Protein AF-A0A2D4L6N4-F1 (afdb_monomer)

Mean predicted aligned error: 7.03 Å

pLDDT: mean 94.02, std 7.93, range [51.16, 98.56]

Foldseek 3Di:
DVVQLVVLVVVLVVQLVVLVVQLVCVVVVVDPDDDDPVVVVCSPDSVSVNVVSVVVSVVSVVVVVVVVCVVVVVVVVVVVVVVVVVVVVVVVVVVVVVVVVVVVVVVVVVVVVVVVVVVD

Organism: NCBI:txid1970185

Nearest PDB structur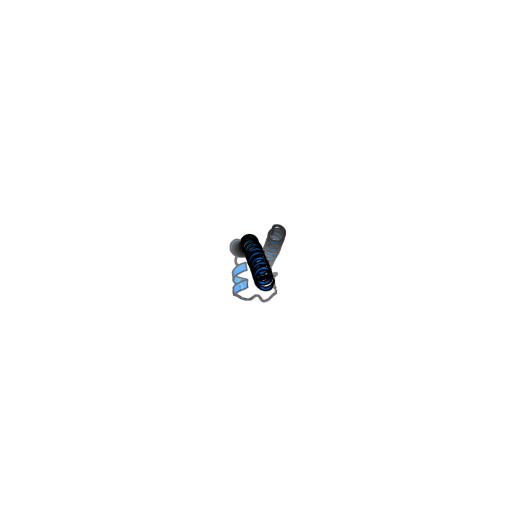es (foldseek):
  8j07-assembly1_3  TM=6.652E-01  e=1.133E-08  Homo sapiens
  5nen-assembly1_B  TM=4.978E-01  e=8.873E+00  Serratia marcescens

Structure (mmCIF, N/CA/C/O backbone):
data_AF-A0A2D4L6N4-F1
#
_entry.id   AF-A0A2D4L6N4-F1
#
loop_
_atom_site.group_PDB
_atom_site.id
_atom_site.type_symbol
_atom_site.label_atom_id
_atom_site.label_alt_id
_atom_site.label_comp_id
_atom_site.label_asym_id
_atom_site.label_entity_id
_atom_site.label_seq_id
_atom_site.pdbx_PDB_ins_code
_atom_site.Cartn_x
_atom_site.Cartn_y
_atom_site.Cartn_z
_atom_site.occupancy
_atom_site.B_iso_or_equiv
_atom_site.auth_seq_id
_atom_site.auth_comp_id
_atom_site.auth_asym_id
_atom_site.auth_atom_id
_atom_site.pdbx_PDB_model_num
ATOM 1 N N . MET A 1 1 ? 3.606 6.777 5.378 1.00 66.00 1 MET A N 1
ATOM 2 C CA . MET A 1 1 ? 3.293 5.553 6.139 1.00 66.00 1 MET A CA 1
ATOM 3 C C . MET A 1 1 ? 3.388 5.774 7.636 1.00 66.00 1 MET A C 1
ATOM 5 O O . M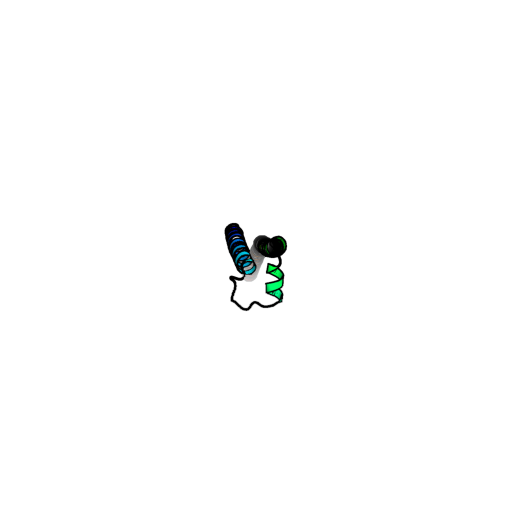ET A 1 1 ? 2.398 5.499 8.293 1.00 66.00 1 MET A O 1
ATOM 9 N N . ALA A 1 2 ? 4.463 6.388 8.154 1.00 80.38 2 ALA A N 1
ATOM 10 C CA . ALA A 1 2 ? 4.527 6.836 9.558 1.00 80.38 2 ALA A CA 1
ATOM 11 C C . ALA A 1 2 ? 3.270 7.622 9.988 1.00 80.38 2 ALA A C 1
ATOM 13 O O . ALA A 1 2 ? 2.570 7.189 10.887 1.00 80.38 2 ALA A O 1
ATOM 14 N N . GLN A 1 3 ? 2.869 8.639 9.214 1.00 92.25 3 GLN A N 1
ATOM 15 C CA . GLN A 1 3 ? 1.639 9.404 9.476 1.00 92.25 3 GLN A CA 1
ATOM 16 C C . GLN A 1 3 ? 0.352 8.557 9.511 1.00 92.25 3 GLN A C 1
ATOM 18 O O . GLN A 1 3 ? -0.569 8.890 10.244 1.00 92.25 3 GLN A O 1
ATOM 23 N N . CYS A 1 4 ? 0.254 7.481 8.721 1.00 93.19 4 CYS A N 1
ATOM 24 C CA . CYS A 1 4 ? -0.924 6.606 8.739 1.00 93.19 4 CYS A CA 1
ATOM 25 C C . CYS A 1 4 ? -0.956 5.755 10.009 1.00 93.19 4 CYS A C 1
ATOM 27 O O . CYS A 1 4 ? -2.019 5.611 10.601 1.00 93.19 4 CYS A O 1
ATOM 29 N N . ARG A 1 5 ? 0.203 5.241 10.440 1.00 95.25 5 ARG A N 1
ATOM 30 C CA . ARG A 1 5 ? 0.328 4.532 11.718 1.00 95.25 5 ARG A CA 1
ATOM 31 C C . ARG A 1 5 ? 0.064 5.473 12.896 1.00 95.25 5 ARG A C 1
ATOM 33 O O . ARG A 1 5 ? -0.690 5.109 13.782 1.00 95.25 5 ARG A O 1
ATOM 40 N N . ASP A 1 6 ? 0.581 6.700 12.862 1.00 96.94 6 ASP A N 1
ATOM 41 C CA . ASP A 1 6 ? 0.339 7.701 13.911 1.00 96.94 6 ASP A CA 1
ATOM 42 C C . ASP A 1 6 ? -1.154 8.049 14.035 1.00 96.94 6 ASP A C 1
ATOM 44 O O . ASP A 1 6 ? -1.693 8.132 15.137 1.00 96.94 6 ASP A O 1
ATOM 48 N N . LEU A 1 7 ? -1.845 8.218 12.901 1.00 97.19 7 LEU A N 1
ATOM 49 C CA . LEU A 1 7 ? -3.290 8.455 12.881 1.00 97.19 7 LEU A CA 1
ATOM 50 C C . LEU A 1 7 ? -4.085 7.249 13.386 1.00 97.19 7 LEU A C 1
ATOM 52 O O . LEU A 1 7 ? -5.067 7.439 14.100 1.00 97.19 7 LEU A O 1
ATOM 56 N N . GLU A 1 8 ? -3.672 6.032 13.031 1.00 97.56 8 GLU A N 1
ATOM 57 C CA . GLU A 1 8 ? -4.306 4.808 13.526 1.00 97.56 8 GLU A CA 1
ATOM 58 C C . GLU A 1 8 ? -4.079 4.624 15.033 1.00 97.56 8 GLU A C 1
ATOM 60 O O . GLU A 1 8 ? -5.019 4.281 15.742 1.00 97.56 8 GLU A O 1
ATOM 65 N N . ASN A 1 9 ? -2.890 4.941 15.553 1.00 97.56 9 ASN A N 1
ATOM 66 C CA . ASN A 1 9 ? -2.612 4.930 16.993 1.00 97.56 9 ASN A CA 1
ATOM 67 C C . ASN A 1 9 ? -3.517 5.919 17.737 1.00 97.56 9 ASN A C 1
ATOM 69 O O . ASN A 1 9 ? -4.167 5.563 18.715 1.00 97.56 9 ASN A O 1
ATOM 73 N N . HIS A 1 10 ? -3.636 7.145 17.226 1.00 97.94 10 HIS A N 1
ATOM 74 C CA . HIS A 1 10 ? -4.525 8.155 17.805 1.00 97.94 10 HIS A CA 1
ATOM 75 C C . HIS A 1 10 ? -6.003 7.752 17.742 1.00 97.94 10 HIS A C 1
ATOM 77 O O . HIS A 1 10 ? -6.775 8.027 18.661 1.00 97.94 10 HIS A O 1
ATOM 83 N N . HIS A 1 11 ? -6.416 7.111 16.647 1.00 97.94 11 HIS A N 1
ATOM 84 C CA . HIS A 1 11 ? -7.757 6.551 16.512 1.00 97.94 11 HIS A CA 1
ATOM 85 C C . HIS A 1 11 ? -7.999 5.455 17.555 1.00 97.94 11 HIS A C 1
ATOM 87 O O . HIS A 1 11 ? -9.017 5.498 18.244 1.00 97.94 11 HIS A O 1
ATOM 93 N N . HIS A 1 12 ? -7.057 4.525 17.710 1.00 98.31 12 HIS A N 1
ATOM 94 C CA . HIS A 1 12 ? -7.124 3.450 18.692 1.00 98.31 12 HIS A CA 1
ATOM 95 C C . HIS A 1 12 ? -7.230 3.982 20.126 1.00 98.31 12 HIS A C 1
ATOM 97 O O . HIS A 1 12 ? -8.140 3.581 20.849 1.00 98.31 12 HIS A O 1
ATOM 103 N N . GLU A 1 13 ? -6.375 4.932 20.516 1.00 98.19 13 GLU A N 1
ATOM 104 C CA . GLU A 1 13 ? -6.395 5.547 21.850 1.00 98.19 13 GLU A CA 1
ATOM 105 C C . GLU A 1 13 ? -7.756 6.187 22.160 1.00 98.19 13 GLU A C 1
ATOM 107 O O . GLU A 1 13 ? -8.367 5.904 23.193 1.00 98.19 13 GLU A O 1
ATOM 112 N N . LYS A 1 14 ? -8.281 6.997 21.233 1.00 98.31 14 LYS A N 1
ATOM 113 C CA . LYS A 1 14 ? -9.583 7.661 21.397 1.00 98.31 14 LYS A CA 1
ATOM 114 C C . LYS A 1 14 ? -10.757 6.693 21.399 1.00 98.31 14 LYS A C 1
ATOM 116 O O . LYS A 1 14 ? -11.724 6.899 22.137 1.00 98.31 14 LYS A O 1
ATOM 121 N N . LEU A 1 15 ? -10.708 5.671 20.548 1.00 97.75 15 LEU A N 1
ATOM 122 C CA . LEU A 1 15 ? -11.747 4.653 20.479 1.00 97.75 15 LEU A CA 1
ATOM 123 C C . LEU A 1 15 ? -11.782 3.852 21.779 1.00 97.75 15 LEU A C 1
ATOM 125 O O . LEU A 1 15 ? -12.861 3.643 22.325 1.00 97.75 15 LEU A O 1
ATOM 129 N N . LEU A 1 16 ? -10.617 3.469 22.302 1.00 97.94 16 LEU A N 1
ATOM 130 C CA . LEU A 1 16 ? -10.495 2.753 23.564 1.00 97.94 16 LEU A CA 1
ATOM 131 C C . LEU A 1 16 ? -11.015 3.587 24.740 1.00 97.94 16 LEU A C 1
ATOM 133 O O . LEU A 1 16 ? -11.810 3.089 25.535 1.00 97.94 16 LEU A O 1
ATOM 137 N N . GLU A 1 17 ? -10.630 4.863 24.818 1.00 98.06 17 GLU A N 1
ATOM 138 C CA . GLU A 1 17 ? -11.142 5.798 25.824 1.00 98.06 17 GLU A CA 1
ATOM 139 C C . GLU A 1 17 ? -12.674 5.904 25.754 1.00 98.06 17 GLU A C 1
ATOM 141 O O . GLU A 1 17 ? -13.370 5.746 26.759 1.00 98.06 17 GLU A O 1
ATOM 146 N N . THR A 1 18 ? -13.218 6.111 24.553 1.00 95.94 18 THR A N 1
ATOM 147 C CA . THR A 1 18 ? -14.668 6.227 24.337 1.00 95.94 18 THR A CA 1
ATOM 148 C C . THR A 1 18 ? -15.397 4.935 24.703 1.00 95.94 18 THR A C 1
ATOM 150 O O . THR A 1 18 ? -16.453 4.978 25.338 1.00 95.94 18 THR A O 1
ATOM 153 N N . ALA A 1 19 ? -14.836 3.784 24.341 1.00 96.00 19 ALA A N 1
ATOM 154 C CA . ALA A 1 19 ? -15.410 2.479 24.626 1.00 96.00 19 ALA A CA 1
ATOM 155 C C . ALA A 1 19 ? -15.431 2.189 26.135 1.00 96.00 19 ALA A C 1
ATOM 157 O O . ALA A 1 19 ? -16.462 1.779 26.665 1.00 96.00 19 ALA A O 1
ATOM 158 N N . ILE A 1 20 ? -14.347 2.487 26.858 1.00 96.69 20 ILE A N 1
ATOM 159 C CA . ILE A 1 20 ? -14.303 2.338 28.321 1.00 96.69 20 ILE A CA 1
ATOM 160 C C . ILE A 1 20 ? -15.309 3.282 28.989 1.00 96.69 20 ILE A C 1
ATOM 162 O O . ILE A 1 20 ? -16.103 2.840 29.816 1.00 96.69 20 ILE A O 1
ATOM 166 N N . ASN A 1 21 ? -15.347 4.554 28.584 1.00 95.62 21 ASN A N 1
ATOM 167 C CA . ASN A 1 21 ? -16.310 5.521 29.119 1.00 95.62 21 ASN A CA 1
ATOM 168 C C . ASN A 1 21 ? -17.766 5.089 28.871 1.00 95.62 21 ASN A C 1
ATOM 170 O O . ASN A 1 21 ? -18.646 5.334 29.696 1.00 95.62 21 ASN A O 1
ATOM 174 N N . THR A 1 22 ? -18.034 4.441 27.736 1.00 94.25 22 THR A N 1
ATOM 175 C CA . THR A 1 22 ? -19.362 3.906 27.407 1.00 94.25 22 THR A CA 1
ATOM 176 C C . THR A 1 22 ? -19.700 2.697 28.276 1.00 94.25 22 THR A C 1
ATOM 178 O O . THR A 1 22 ? -20.790 2.649 28.844 1.00 94.25 22 THR A O 1
ATOM 181 N N . LEU A 1 23 ? -18.752 1.772 28.468 1.00 95.06 23 LEU A N 1
ATOM 182 C CA . LEU A 1 23 ? -18.911 0.637 29.379 1.00 95.06 23 LEU A CA 1
ATOM 183 C C . LEU A 1 23 ? -19.248 1.102 30.801 1.00 95.06 23 LEU A C 1
ATOM 185 O O . LEU A 1 23 ? -20.170 0.579 31.420 1.00 95.06 23 LEU A O 1
ATOM 189 N N . GLU A 1 24 ? -18.544 2.112 31.314 1.00 94.56 24 GLU A N 1
ATOM 190 C CA . GLU A 1 24 ? -18.805 2.655 32.650 1.00 94.56 24 GLU A CA 1
ATOM 191 C C . GLU A 1 24 ? -20.229 3.205 32.795 1.00 94.56 24 GLU A C 1
ATOM 193 O O . GLU A 1 24 ? -20.875 2.966 33.817 1.00 94.56 24 GLU A O 1
ATOM 198 N N . LYS A 1 25 ? -20.739 3.907 31.776 1.00 93.25 25 LYS A N 1
ATOM 199 C CA . LYS A 1 25 ? -22.123 4.407 31.764 1.00 93.25 25 LYS A CA 1
ATOM 200 C C . LYS A 1 25 ? -23.137 3.269 31.739 1.00 93.25 25 LYS A C 1
ATOM 202 O O . LYS A 1 25 ? -24.120 3.322 32.473 1.00 93.25 25 LYS A O 1
ATOM 207 N N . ILE A 1 26 ? -22.885 2.225 30.948 1.00 91.25 26 ILE A N 1
ATOM 208 C CA . ILE A 1 26 ? -23.744 1.034 30.887 1.00 91.25 26 ILE A CA 1
ATOM 209 C C . ILE A 1 26 ? -23.801 0.351 32.258 1.00 91.25 26 ILE A C 1
ATOM 211 O O . ILE A 1 26 ? -24.888 0.076 32.762 1.00 91.25 26 ILE A O 1
ATOM 215 N N . VAL A 1 27 ? -22.650 0.150 32.910 1.00 90.19 27 VAL A N 1
ATOM 216 C CA . VAL A 1 27 ? -22.570 -0.473 34.244 1.00 90.19 27 VAL A CA 1
ATOM 217 C C . VAL A 1 27 ? -23.317 0.348 35.301 1.00 90.19 27 VAL A C 1
ATOM 219 O O . VAL A 1 27 ? -23.952 -0.221 36.188 1.00 90.19 27 VAL A O 1
ATOM 222 N N . LYS A 1 28 ? -23.292 1.682 35.201 1.00 92.62 28 LYS A N 1
ATOM 223 C CA . LYS A 1 28 ? -24.036 2.583 36.099 1.00 92.62 28 LYS A CA 1
ATOM 224 C C . LYS A 1 28 ? -25.524 2.713 35.760 1.00 92.62 28 LYS A C 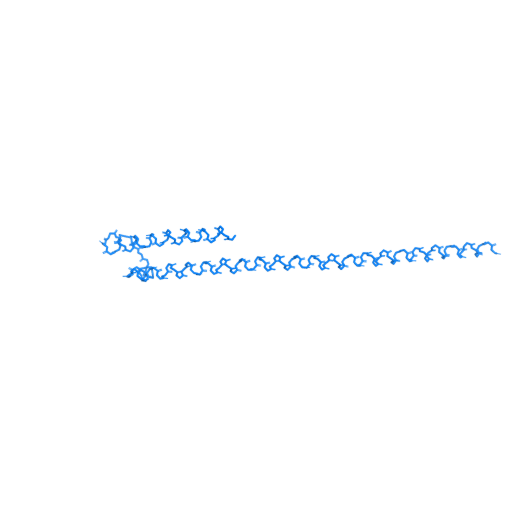1
ATOM 226 O O . LYS A 1 28 ? -26.236 3.399 36.485 1.00 92.62 28 LYS A O 1
ATOM 231 N N . SER A 1 29 ? -26.006 2.055 34.701 1.00 86.56 29 SER A N 1
ATOM 232 C CA . SER A 1 29 ? -27.359 2.257 34.156 1.00 86.56 29 SER A CA 1
ATOM 233 C C . SER A 1 29 ? -27.638 3.719 33.763 1.00 86.56 29 SER A C 1
ATOM 235 O O . SER A 1 29 ? -28.773 4.173 33.813 1.00 86.56 29 SER A O 1
ATOM 237 N N . GLU A 1 30 ? -26.593 4.454 33.375 1.00 89.06 30 GLU A N 1
ATOM 238 C CA . GLU A 1 30 ? -26.640 5.844 32.887 1.00 89.06 30 GLU A CA 1
ATOM 239 C C . GLU A 1 30 ? -26.637 5.906 31.347 1.00 89.06 30 GLU A C 1
ATOM 241 O O . GLU A 1 30 ? -26.415 6.960 30.748 1.00 89.06 30 GLU A O 1
ATOM 246 N N . TYR A 1 31 ? -26.810 4.757 30.692 1.00 85.12 31 TYR A N 1
ATOM 247 C CA . TYR A 1 31 ? -26.843 4.633 29.243 1.00 85.12 31 TYR A CA 1
ATOM 248 C C . TYR A 1 31 ? -28.282 4.373 28.784 1.00 85.12 31 TYR A C 1
ATOM 250 O O . TYR A 1 31 ? -28.758 3.241 28.838 1.00 85.12 31 TYR A O 1
ATOM 258 N N . ASP A 1 32 ? -28.961 5.438 28.352 1.00 74.88 32 ASP A N 1
ATOM 259 C CA . ASP A 1 32 ? -30.382 5.429 27.961 1.00 74.88 32 ASP A CA 1
ATOM 260 C C . ASP A 1 32 ? -30.611 5.173 26.457 1.00 74.88 32 ASP A C 1
ATOM 262 O O . ASP A 1 32 ? -31.751 5.160 25.989 1.00 74.88 32 ASP A O 1
ATOM 266 N N . GLU A 1 33 ? -29.547 4.982 25.672 1.00 82.62 33 GLU A N 1
ATOM 267 C CA . GLU A 1 33 ? -29.648 4.761 24.227 1.00 82.62 33 GLU A CA 1
ATOM 268 C C . GLU A 1 33 ? -29.850 3.279 23.880 1.00 82.62 33 GLU A C 1
ATOM 270 O O . GLU A 1 33 ? -29.215 2.378 24.436 1.00 82.62 33 GLU A O 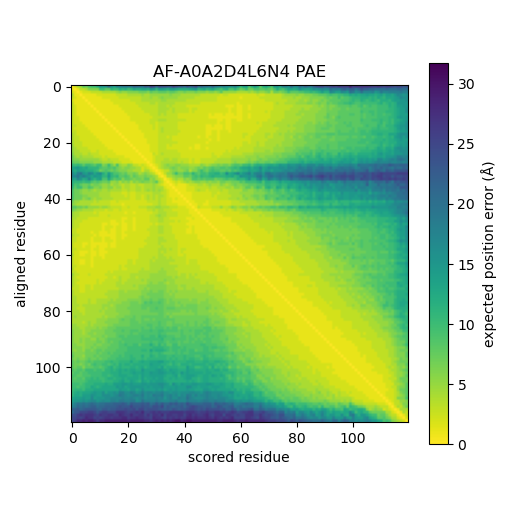1
ATOM 275 N N . GLU A 1 34 ? -30.734 3.016 22.916 1.00 83.69 34 GLU A N 1
ATOM 276 C CA . GLU A 1 34 ? -30.967 1.667 22.412 1.00 83.69 34 GLU A CA 1
ATOM 277 C C . GLU A 1 34 ? -29.800 1.229 21.514 1.00 83.69 34 GLU A C 1
ATOM 279 O O . GLU A 1 34 ? -29.451 1.894 20.540 1.00 83.69 34 GLU A O 1
ATOM 284 N N . MET A 1 35 ? -29.192 0.091 21.849 1.00 86.44 35 MET A N 1
A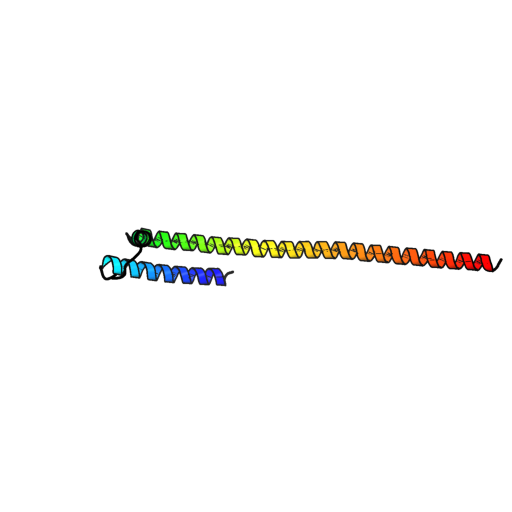TOM 285 C CA . MET A 1 35 ? -28.004 -0.434 21.178 1.00 86.44 35 MET A CA 1
ATOM 286 C C . MET A 1 35 ? -28.306 -1.798 20.532 1.00 86.44 35 MET A C 1
ATOM 288 O O . MET A 1 35 ? -28.961 -2.630 21.166 1.00 86.44 35 MET A O 1
ATOM 292 N N . PRO A 1 36 ? -27.823 -2.081 19.306 1.00 92.38 36 PRO A N 1
ATOM 293 C CA . PRO A 1 36 ? -27.972 -3.404 18.702 1.00 92.38 36 PRO A CA 1
ATOM 294 C C . PRO A 1 36 ? -27.375 -4.508 19.583 1.00 92.38 36 PRO A C 1
ATOM 296 O O . PRO A 1 36 ? -26.359 -4.288 20.244 1.00 92.38 36 PRO A O 1
ATOM 299 N N . ASP A 1 37 ? -27.974 -5.698 19.569 1.00 88.50 37 ASP A N 1
ATOM 300 C CA . ASP A 1 37 ? -27.575 -6.807 20.450 1.00 88.50 37 ASP A CA 1
ATOM 301 C C . ASP A 1 37 ? -26.103 -7.201 20.271 1.00 88.50 37 ASP A C 1
ATOM 303 O O . ASP A 1 37 ? -25.374 -7.325 21.254 1.00 88.50 37 ASP A O 1
ATOM 307 N N . ASP A 1 38 ? -25.633 -7.270 19.025 1.00 89.44 38 ASP A N 1
ATOM 308 C CA . ASP A 1 38 ? -24.236 -7.579 18.699 1.00 89.44 38 ASP A CA 1
ATOM 309 C C . ASP A 1 38 ? -23.252 -6.564 19.303 1.00 89.44 38 ASP A C 1
ATOM 311 O O . ASP A 1 38 ? -22.145 -6.916 19.705 1.00 89.44 38 ASP A O 1
ATOM 315 N N . VAL A 1 39 ? -23.659 -5.294 19.402 1.00 89.88 39 VAL A N 1
ATOM 316 C CA . VAL A 1 39 ? -22.837 -4.229 19.992 1.00 89.88 39 VAL A CA 1
ATOM 317 C C . VAL A 1 39 ? -22.932 -4.279 21.519 1.00 89.88 39 VAL A C 1
ATOM 319 O O . VAL A 1 39 ? -21.917 -4.135 22.196 1.00 89.88 39 VAL A O 1
ATOM 322 N N . ARG A 1 40 ? -24.114 -4.585 22.077 1.00 89.69 40 ARG A N 1
ATOM 323 C CA . ARG A 1 40 ? -24.297 -4.845 23.518 1.00 89.69 40 ARG A CA 1
ATOM 324 C C . ARG A 1 40 ? -23.378 -5.956 24.013 1.00 89.69 40 ARG A C 1
ATOM 326 O O . ARG A 1 40 ? -22.814 -5.829 25.097 1.00 89.69 40 ARG A O 1
ATOM 333 N N . MET A 1 41 ? -23.191 -7.010 23.217 1.00 90.56 41 MET A N 1
ATOM 334 C CA . MET A 1 41 ? -22.298 -8.124 23.553 1.00 90.56 41 MET A CA 1
ATOM 335 C C . MET A 1 41 ? -20.832 -7.704 23.720 1.00 90.56 41 MET A C 1
ATOM 337 O O . MET A 1 41 ? -20.090 -8.385 24.424 1.00 90.56 41 MET A O 1
ATOM 341 N N . LEU A 1 42 ? -20.405 -6.586 23.126 1.00 93.56 42 LEU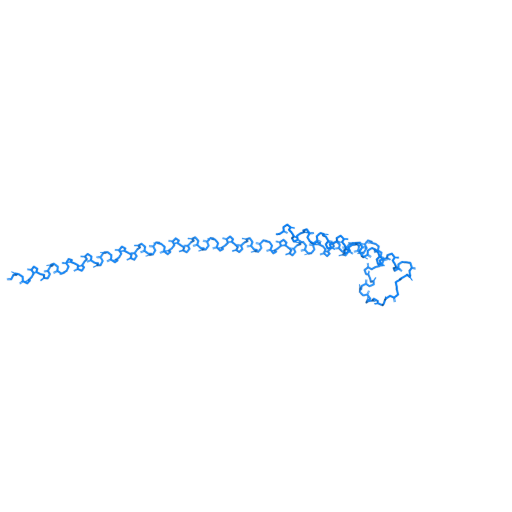 A N 1
ATOM 342 C CA . LEU A 1 42 ? -19.046 -6.073 23.311 1.00 93.56 42 LEU A CA 1
ATOM 343 C C . LEU A 1 42 ? -18.856 -5.409 24.681 1.00 93.56 42 LEU A C 1
ATOM 345 O O . LEU A 1 42 ? -17.740 -5.386 25.189 1.00 93.56 42 LEU A O 1
ATOM 349 N N . PHE A 1 43 ? -19.929 -4.908 25.299 1.00 94.44 43 PHE A N 1
ATOM 350 C CA . PHE A 1 43 ? -19.903 -4.172 26.568 1.00 94.44 43 PHE A CA 1
ATOM 351 C C . PHE A 1 43 ? -20.267 -5.036 27.788 1.00 94.44 43 PHE A C 1
ATOM 353 O O . PHE A 1 43 ? -20.736 -4.519 28.800 1.00 94.44 43 PHE A O 1
ATOM 360 N N . VAL A 1 44 ? -20.068 -6.354 27.709 1.00 91.00 44 VAL A N 1
ATOM 361 C CA . VAL A 1 44 ? -20.333 -7.277 28.830 1.00 91.00 44 VAL A CA 1
ATOM 362 C C . VAL A 1 44 ? -19.337 -7.064 29.972 1.00 91.00 44 VAL A C 1
ATOM 364 O O . VAL A 1 44 ? -19.716 -7.060 31.142 1.00 91.00 44 VAL A O 1
ATOM 367 N N . ASP A 1 45 ? -18.068 -6.856 29.633 1.00 94.62 45 ASP A N 1
ATOM 368 C CA . ASP A 1 45 ? -16.990 -6.607 30.578 1.00 94.62 45 ASP A CA 1
ATOM 369 C C . ASP A 1 45 ? -15.842 -5.840 29.906 1.00 94.62 45 ASP A C 1
ATOM 371 O O . ASP A 1 45 ? -15.797 -5.660 28.684 1.00 94.6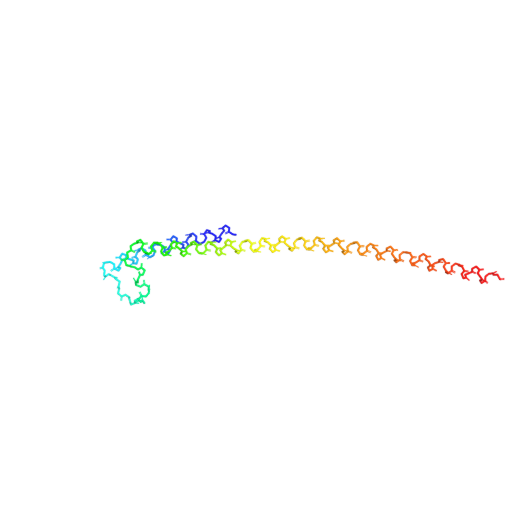2 45 ASP A O 1
ATOM 375 N N . LYS A 1 46 ? -14.905 -5.366 30.732 1.00 96.19 46 LYS A N 1
ATOM 376 C CA . LYS A 1 46 ? -13.774 -4.557 30.277 1.00 96.19 46 LYS A CA 1
ATOM 377 C C . LYS A 1 46 ? -12.836 -5.334 29.356 1.00 96.19 46 LYS A C 1
ATOM 379 O O . LYS A 1 46 ? -12.359 -4.761 28.380 1.00 96.19 46 LYS A O 1
ATOM 384 N N . ASP A 1 47 ? -12.562 -6.598 29.651 1.00 97.12 47 ASP A N 1
ATOM 385 C CA . ASP A 1 47 ? -11.608 -7.384 28.873 1.00 97.12 47 ASP A CA 1
ATOM 386 C C . ASP A 1 47 ? -12.172 -7.656 27.478 1.00 97.12 47 ASP A C 1
ATOM 388 O O . ASP A 1 47 ? -11.451 -7.528 26.490 1.00 97.12 47 ASP A O 1
ATOM 392 N N . THR A 1 48 ? -13.473 -7.936 27.372 1.00 96.38 48 THR A N 1
ATOM 393 C CA . THR A 1 48 ? -14.152 -8.141 26.086 1.00 96.38 48 THR A CA 1
ATOM 394 C C . THR A 1 48 ? -14.027 -6.919 25.170 1.00 96.38 48 THR A C 1
ATOM 396 O O . THR A 1 48 ? -13.555 -7.058 24.037 1.00 96.38 48 THR A O 1
ATOM 399 N N . ILE A 1 49 ? -14.374 -5.714 25.644 1.00 96.50 49 ILE A N 1
ATOM 400 C CA . ILE A 1 49 ? -14.303 -4.507 24.804 1.00 96.50 49 ILE A CA 1
ATOM 401 C C . ILE A 1 49 ? -12.858 -4.118 24.467 1.00 96.50 49 ILE A C 1
ATOM 403 O O . ILE A 1 49 ? -12.568 -3.769 23.323 1.00 96.50 49 ILE A O 1
ATOM 407 N N . VAL A 1 50 ? -11.933 -4.225 25.428 1.00 97.50 50 VAL A N 1
ATOM 408 C CA . VAL A 1 50 ? -10.509 -3.917 25.217 1.00 97.50 50 VAL A CA 1
ATOM 409 C C . VAL A 1 50 ? -9.919 -4.865 24.173 1.00 97.50 50 VAL A C 1
ATOM 411 O O . VAL A 1 50 ? -9.267 -4.412 23.234 1.00 97.50 50 VAL A O 1
ATOM 414 N N . ASN A 1 51 ? -10.193 -6.167 24.280 1.00 97.19 51 ASN A N 1
ATOM 415 C CA . ASN A 1 51 ? -9.712 -7.157 23.319 1.00 97.19 51 ASN A CA 1
ATOM 416 C C . ASN A 1 51 ? -10.301 -6.934 21.921 1.00 97.19 51 ASN A C 1
ATOM 418 O O . ASN A 1 51 ? -9.575 -7.055 20.936 1.00 97.19 51 ASN A O 1
ATOM 422 N N . ALA A 1 52 ? -11.582 -6.567 21.818 1.00 97.19 52 ALA A N 1
ATOM 423 C CA . ALA A 1 52 ? -12.208 -6.250 20.536 1.00 97.19 52 ALA A CA 1
ATOM 424 C C . ALA A 1 52 ? -11.574 -5.014 19.870 1.00 97.19 52 ALA A C 1
ATOM 426 O O . ALA A 1 52 ? -11.261 -5.043 18.678 1.00 97.19 52 ALA A O 1
ATOM 427 N N . VAL A 1 53 ? -11.335 -3.945 20.638 1.00 97.56 53 VAL A N 1
ATOM 428 C CA . VAL A 1 53 ? -10.692 -2.717 20.139 1.00 97.56 53 VAL A CA 1
ATOM 429 C C . VAL A 1 53 ? -9.231 -2.973 19.748 1.00 97.56 53 VAL A C 1
ATOM 431 O O . VAL A 1 53 ? -8.799 -2.504 18.693 1.00 97.56 53 VAL A O 1
ATOM 434 N N . ASN A 1 54 ? -8.489 -3.764 20.530 1.00 97.94 54 ASN A N 1
ATOM 435 C CA . ASN A 1 54 ? -7.119 -4.175 20.202 1.00 97.94 54 ASN A CA 1
ATOM 436 C C . ASN A 1 54 ? -7.072 -5.006 18.913 1.00 97.94 54 ASN A C 1
ATOM 438 O O . ASN A 1 54 ? -6.297 -4.701 18.013 1.00 97.94 54 ASN A O 1
ATOM 442 N N . ALA A 1 55 ? -7.958 -5.996 18.771 1.00 98.06 55 ALA A N 1
ATOM 443 C CA . ALA A 1 55 ? -8.035 -6.803 17.556 1.00 98.06 55 ALA A CA 1
ATOM 444 C C . ALA A 1 55 ? -8.374 -5.950 16.321 1.00 98.06 55 ALA A C 1
ATOM 446 O O . ALA A 1 55 ? -7.814 -6.159 15.244 1.00 98.06 55 ALA A O 1
ATOM 447 N N . SER A 1 56 ? -9.262 -4.959 16.464 1.00 97.56 56 SER A N 1
ATOM 448 C CA . SER A 1 56 ? -9.553 -4.006 15.387 1.00 97.56 56 SER A CA 1
ATOM 449 C C . SER A 1 56 ? -8.315 -3.196 14.998 1.00 97.56 56 SER A C 1
ATOM 451 O O . SER A 1 56 ? -8.062 -3.010 13.806 1.00 97.56 56 SER A O 1
ATOM 453 N N . HIS A 1 57 ? -7.545 -2.735 15.983 1.00 98.31 57 HIS A N 1
ATOM 454 C CA . HIS A 1 57 ? -6.313 -1.984 15.762 1.00 98.31 57 HIS A CA 1
ATOM 455 C C . HIS A 1 57 ? -5.251 -2.821 15.035 1.00 98.31 57 HIS A C 1
ATOM 457 O O . HIS A 1 57 ? -4.715 -2.378 14.018 1.00 98.31 57 HIS A O 1
ATOM 463 N N . ASP A 1 58 ? -5.034 -4.069 15.459 1.00 98.44 58 ASP A N 1
ATOM 464 C CA . ASP A 1 58 ? -4.108 -4.997 14.798 1.00 98.44 58 ASP A CA 1
ATOM 465 C C . ASP A 1 58 ? -4.490 -5.226 13.325 1.00 98.44 58 ASP A C 1
ATOM 467 O O . ASP A 1 58 ? -3.641 -5.208 12.429 1.00 98.44 58 ASP A O 1
ATOM 471 N N . ILE A 1 59 ? -5.790 -5.382 13.042 1.00 98.25 59 ILE A N 1
ATOM 472 C CA . ILE A 1 59 ? -6.303 -5.522 11.671 1.00 98.25 59 ILE A CA 1
ATOM 473 C C . ILE A 1 59 ? -6.046 -4.252 10.851 1.00 98.25 59 ILE A C 1
ATOM 475 O O . ILE A 1 59 ? -5.728 -4.339 9.660 1.00 98.25 59 ILE A O 1
ATOM 479 N N . HIS A 1 60 ? -6.216 -3.069 11.441 1.00 98.06 60 HIS A N 1
ATOM 480 C CA . HIS A 1 60 ? -5.964 -1.804 10.754 1.00 98.06 60 HIS A CA 1
ATOM 481 C C . HIS A 1 60 ? -4.480 -1.628 10.426 1.00 98.06 60 HIS A C 1
ATOM 483 O O . HIS A 1 60 ? -4.155 -1.318 9.276 1.00 98.06 60 HIS A O 1
ATOM 489 N N . LEU A 1 61 ? -3.586 -1.902 11.380 1.00 98.00 61 LEU A N 1
ATOM 490 C CA . LEU A 1 61 ? -2.141 -1.876 11.153 1.00 98.00 61 LEU A CA 1
ATOM 491 C C . LEU A 1 61 ? -1.730 -2.860 10.054 1.00 98.00 61 LEU A C 1
ATOM 493 O O . LEU A 1 61 ? -1.046 -2.466 9.112 1.00 98.00 61 LEU A O 1
ATOM 497 N N . LEU A 1 62 ? -2.254 -4.088 10.079 1.00 97.81 62 LEU A N 1
ATOM 498 C CA . LEU A 1 62 ? -1.996 -5.077 9.030 1.00 97.81 62 LEU A CA 1
ATOM 499 C C . LEU A 1 62 ? -2.424 -4.579 7.639 1.00 97.81 62 LEU A C 1
ATOM 501 O O . LEU A 1 62 ? -1.729 -4.801 6.647 1.00 97.81 62 LEU A O 1
ATOM 505 N N . LYS A 1 63 ? -3.570 -3.894 7.530 1.00 97.69 63 LYS A N 1
ATOM 506 C CA . LYS A 1 63 ? -4.012 -3.294 6.258 1.00 97.69 63 LYS A CA 1
ATOM 507 C C . LYS A 1 63 ? -3.072 -2.181 5.794 1.00 97.69 63 LYS A C 1
ATOM 509 O O . LYS A 1 63 ? -2.825 -2.074 4.591 1.00 97.69 63 LYS A O 1
ATOM 514 N N . ILE A 1 64 ? -2.572 -1.361 6.717 1.00 97.50 64 ILE A N 1
ATOM 515 C CA . ILE A 1 64 ? -1.606 -0.296 6.421 1.00 97.50 64 ILE A CA 1
ATOM 516 C C . ILE A 1 64 ? -0.297 -0.906 5.909 1.00 97.50 64 ILE A C 1
ATOM 518 O O . ILE A 1 64 ? 0.178 -0.498 4.849 1.00 97.50 64 ILE A O 1
ATOM 522 N N . ASP A 1 65 ? 0.225 -1.919 6.596 1.00 96.75 65 ASP A N 1
ATOM 523 C CA . ASP A 1 65 ? 1.484 -2.587 6.258 1.00 96.75 65 ASP A CA 1
ATOM 524 C C . ASP A 1 65 ? 1.403 -3.283 4.894 1.00 96.75 65 ASP A C 1
ATOM 526 O O . ASP A 1 65 ? 2.220 -3.030 4.011 1.00 96.75 65 ASP A O 1
ATOM 530 N N . ASN A 1 66 ? 0.336 -4.049 4.645 1.00 97.19 66 ASN A N 1
ATOM 531 C CA . ASN A 1 66 ? 0.109 -4.671 3.337 1.00 97.19 66 ASN A CA 1
ATOM 532 C C . ASN A 1 66 ? 0.060 -3.630 2.210 1.00 97.19 66 ASN A C 1
ATOM 534 O O . ASN A 1 66 ? 0.570 -3.847 1.107 1.00 97.19 66 ASN A O 1
ATOM 538 N N . ARG A 1 67 ? -0.554 -2.470 2.471 1.00 96.75 67 ARG A N 1
ATOM 539 C CA . ARG A 1 67 ? -0.611 -1.392 1.484 1.00 96.75 67 ARG A CA 1
ATOM 540 C C . ARG A 1 67 ? 0.756 -0.749 1.259 1.00 96.75 67 ARG A C 1
ATOM 542 O O . ARG A 1 67 ? 1.038 -0.326 0.136 1.00 96.75 67 ARG A O 1
ATOM 549 N N . GLU A 1 68 ? 1.585 -0.660 2.292 1.00 96.31 68 GLU A N 1
ATOM 550 C CA . GLU A 1 68 ? 2.965 -0.178 2.209 1.00 96.31 68 GLU A CA 1
ATOM 551 C C . GLU A 1 68 ? 3.792 -1.081 1.308 1.00 96.31 68 GLU A C 1
ATOM 553 O O . GLU A 1 68 ? 4.354 -0.606 0.315 1.00 96.31 68 GLU A O 1
ATOM 558 N N . ASP A 1 69 ? 3.744 -2.381 1.570 1.00 97.50 69 ASP A N 1
ATOM 559 C CA . ASP A 1 69 ? 4.458 -3.389 0.797 1.00 97.50 69 ASP A CA 1
ATOM 560 C C . ASP A 1 69 ? 4.028 -3.394 -0.672 1.00 97.50 69 ASP A C 1
ATOM 562 O O . ASP A 1 69 ? 4.871 -3.421 -1.577 1.00 97.50 69 ASP A O 1
ATOM 566 N N . GLU A 1 70 ? 2.723 -3.290 -0.945 1.00 97.75 70 GLU A N 1
ATOM 567 C CA . GLU A 1 70 ? 2.211 -3.171 -2.311 1.00 97.75 70 GLU A CA 1
ATOM 568 C C . GLU A 1 70 ? 2.775 -1.951 -3.046 1.00 97.75 70 GLU A C 1
ATOM 570 O O . GLU A 1 70 ? 3.138 -2.046 -4.224 1.00 97.75 70 GLU A O 1
ATOM 575 N N . ILE A 1 71 ? 2.791 -0.785 -2.391 1.00 97.06 71 ILE A N 1
ATOM 576 C CA . ILE A 1 71 ? 3.254 0.467 -2.999 1.00 97.06 71 ILE A CA 1
ATOM 577 C C . ILE A 1 71 ? 4.751 0.377 -3.289 1.00 97.06 71 ILE A C 1
ATOM 579 O O . ILE A 1 71 ? 5.164 0.686 -4.410 1.00 97.06 71 ILE A O 1
ATOM 583 N N . ILE A 1 72 ? 5.544 -0.085 -2.320 1.00 97.12 72 ILE A N 1
ATOM 584 C CA . ILE A 1 72 ? 6.997 -0.237 -2.456 1.00 97.12 72 ILE A CA 1
ATOM 585 C C . ILE A 1 72 ? 7.319 -1.230 -3.575 1.00 97.12 72 ILE A C 1
ATOM 587 O O . ILE A 1 72 ? 8.096 -0.923 -4.481 1.00 97.12 72 ILE A O 1
ATOM 591 N N . THR A 1 73 ? 6.657 -2.386 -3.579 1.00 98.12 73 THR A N 1
ATOM 592 C CA . THR A 1 73 ? 6.843 -3.414 -4.609 1.00 98.12 73 THR A CA 1
ATOM 593 C C . THR A 1 73 ? 6.504 -2.877 -5.999 1.00 98.12 73 THR A C 1
ATOM 595 O O . THR A 1 73 ? 7.280 -3.036 -6.944 1.00 98.12 73 THR A O 1
ATOM 598 N N . LYS A 1 74 ? 5.368 -2.180 -6.149 1.00 98.19 74 LYS A N 1
ATOM 599 C CA . LYS A 1 74 ? 4.970 -1.566 -7.427 1.00 98.19 74 LYS A CA 1
ATOM 600 C C . LYS A 1 74 ? 5.956 -0.487 -7.872 1.00 98.19 74 LYS A C 1
ATOM 602 O O . LYS A 1 74 ? 6.246 -0.405 -9.065 1.00 98.19 74 LYS A O 1
ATOM 607 N N . ALA A 1 75 ? 6.465 0.331 -6.953 1.00 98.19 75 ALA A N 1
ATOM 608 C CA . ALA A 1 75 ? 7.449 1.363 -7.261 1.00 98.19 75 ALA A CA 1
ATOM 609 C C . ALA A 1 75 ? 8.759 0.747 -7.774 1.00 98.19 75 ALA A C 1
ATOM 611 O O . ALA A 1 75 ? 9.223 1.117 -8.852 1.00 98.19 75 ALA A O 1
ATOM 612 N N . ASN A 1 76 ? 9.289 -0.256 -7.072 1.00 97.94 76 ASN A N 1
ATOM 613 C CA . ASN A 1 76 ? 10.515 -0.951 -7.466 1.00 97.94 76 ASN A CA 1
ATOM 614 C C . ASN A 1 76 ? 10.370 -1.641 -8.827 1.00 97.94 76 ASN A C 1
ATOM 616 O O . ASN A 1 76 ? 11.222 -1.475 -9.700 1.00 97.94 76 ASN A O 1
ATOM 620 N N . ASN A 1 77 ? 9.249 -2.330 -9.057 1.00 98.38 77 ASN A N 1
ATOM 621 C CA . ASN A 1 77 ? 8.968 -2.963 -10.346 1.00 98.38 77 ASN A CA 1
ATOM 622 C C . ASN A 1 77 ? 8.866 -1.940 -11.484 1.00 98.38 77 ASN A C 1
ATOM 624 O O . ASN A 1 77 ? 9.361 -2.184 -12.582 1.00 98.38 77 ASN A O 1
ATOM 628 N N . ARG A 1 78 ? 8.260 -0.770 -11.242 1.00 98.44 78 ARG A N 1
ATOM 629 C CA . ARG A 1 78 ? 8.209 0.310 -12.241 1.00 98.44 78 ARG A CA 1
ATOM 630 C C . ARG A 1 78 ? 9.601 0.820 -12.597 1.00 98.44 78 ARG A C 1
ATOM 632 O O . ARG A 1 78 ? 9.868 1.014 -13.778 1.00 98.44 78 ARG A O 1
ATOM 639 N N . VAL A 1 79 ? 10.469 1.020 -11.605 1.00 98.25 79 VAL A N 1
ATOM 640 C CA . VAL A 1 79 ? 11.853 1.461 -11.830 1.00 98.25 79 VAL A CA 1
ATOM 641 C C . VAL A 1 79 ? 12.627 0.416 -12.631 1.00 98.25 79 VAL A C 1
ATOM 643 O O . VAL A 1 79 ? 13.236 0.760 -13.640 1.00 98.25 79 VAL A O 1
ATOM 646 N N . TYR A 1 80 ? 12.546 -0.857 -12.239 1.00 98.25 80 TYR A N 1
ATOM 647 C CA . TYR A 1 80 ? 13.195 -1.954 -12.956 1.00 98.25 80 TYR A CA 1
ATOM 648 C C . TYR A 1 80 ? 12.753 -2.020 -14.424 1.00 98.25 80 TYR A C 1
ATOM 650 O O . TYR A 1 80 ? 13.585 -1.972 -15.330 1.00 98.25 80 TYR A O 1
ATOM 658 N N . ASN A 1 81 ? 11.439 -2.028 -14.662 1.00 98.44 81 ASN A N 1
ATOM 659 C CA . ASN A 1 81 ? 10.876 -2.093 -16.010 1.00 98.44 81 ASN A CA 1
ATOM 660 C C . ASN A 1 81 ? 11.257 -0.871 -16.856 1.00 98.44 81 ASN A C 1
ATOM 662 O O . ASN A 1 81 ? 11.473 -0.994 -18.061 1.00 98.44 81 ASN A O 1
ATOM 666 N N . LEU A 1 82 ? 11.338 0.315 -16.243 1.00 98.44 82 LEU A N 1
ATOM 667 C CA . LEU A 1 82 ? 11.756 1.529 -16.937 1.00 98.44 82 LEU A CA 1
ATOM 668 C C . LEU A 1 82 ? 13.219 1.437 -17.380 1.00 98.44 82 LEU A C 1
ATOM 670 O O . LEU A 1 82 ? 13.515 1.739 -18.533 1.00 98.44 82 LEU A O 1
ATOM 674 N N . ILE A 1 83 ? 14.115 0.994 -16.495 1.00 98.38 83 ILE A N 1
ATOM 675 C CA . ILE A 1 83 ? 15.538 0.817 -16.815 1.00 98.38 83 ILE A CA 1
ATOM 676 C C . ILE A 1 83 ? 15.702 -0.211 -17.936 1.00 98.38 83 ILE A C 1
ATOM 678 O O . ILE A 1 83 ? 16.386 0.058 -18.923 1.00 98.38 83 ILE A O 1
ATOM 682 N N . GLU A 1 84 ? 15.037 -1.362 -17.824 1.00 98.56 84 GLU A N 1
ATOM 683 C CA . GLU A 1 84 ? 15.099 -2.412 -18.841 1.00 98.56 84 GLU A CA 1
ATOM 684 C C . GLU A 1 84 ? 14.601 -1.904 -20.201 1.00 98.56 84 GLU A C 1
ATOM 686 O O . GLU A 1 84 ? 15.236 -2.148 -21.232 1.00 98.56 84 GLU A O 1
ATOM 691 N N . LYS A 1 85 ? 13.495 -1.151 -20.208 1.00 98.56 85 LYS A N 1
ATOM 692 C CA . LYS A 1 85 ? 12.960 -0.535 -21.421 1.00 98.56 85 LYS A CA 1
ATOM 693 C C . LYS A 1 85 ? 13.958 0.442 -22.038 1.00 98.56 85 LYS A C 1
ATOM 695 O O . LYS A 1 85 ? 14.258 0.310 -23.217 1.00 98.56 85 LYS A O 1
ATOM 700 N N . VAL A 1 86 ? 14.508 1.370 -21.253 1.00 98.56 86 VAL A N 1
ATOM 701 C CA . VAL A 1 86 ? 15.495 2.349 -21.741 1.00 98.56 86 VAL A CA 1
ATOM 702 C C . VAL A 1 86 ? 16.711 1.644 -22.342 1.00 98.56 86 VAL A C 1
ATOM 704 O O . VAL A 1 86 ? 17.149 2.001 -23.430 1.00 98.56 86 VAL A O 1
ATOM 707 N N . HIS A 1 87 ? 17.225 0.599 -21.688 1.00 98.44 87 HIS A N 1
ATOM 708 C CA . HIS A 1 87 ? 18.345 -0.181 -22.216 1.00 98.44 87 HIS A CA 1
ATOM 709 C C . HIS A 1 87 ? 18.016 -0.832 -23.566 1.00 98.44 87 HIS A C 1
ATOM 711 O O . HIS A 1 87 ? 18.816 -0.757 -24.500 1.00 98.44 87 HIS A O 1
ATOM 717 N N . LYS A 1 88 ? 16.845 -1.469 -23.687 1.00 98.44 88 LYS A N 1
ATOM 718 C CA . LYS A 1 88 ? 16.409 -2.101 -24.942 1.00 98.44 88 LYS A CA 1
ATOM 719 C C . LYS A 1 88 ? 16.210 -1.073 -26.052 1.00 98.44 88 LYS A C 1
ATOM 721 O O . LYS A 1 88 ? 16.701 -1.284 -27.162 1.00 98.44 88 LYS A O 1
ATOM 726 N N . ASP A 1 89 ? 15.543 0.033 -25.740 1.00 98.56 89 ASP A N 1
ATOM 727 C CA . ASP A 1 89 ? 15.266 1.113 -26.684 1.00 98.56 89 ASP A CA 1
ATOM 728 C C . ASP A 1 89 ? 16.578 1.728 -27.195 1.00 98.56 89 ASP A C 1
ATOM 730 O O . ASP A 1 89 ? 16.720 1.961 -28.396 1.00 98.56 89 ASP A O 1
ATOM 734 N N . GLU A 1 90 ? 17.583 1.901 -26.330 1.00 98.38 90 GLU A N 1
ATOM 735 C CA . GLU A 1 90 ? 18.883 2.440 -26.733 1.00 98.38 90 GLU A CA 1
ATOM 736 C C . GLU A 1 90 ? 19.709 1.491 -27.597 1.00 98.38 90 GLU A C 1
ATOM 738 O O . GLU A 1 90 ? 20.301 1.905 -28.599 1.00 98.38 90 GLU A O 1
ATOM 743 N N . ILE A 1 91 ? 19.704 0.196 -27.274 1.00 98.50 91 ILE A N 1
ATOM 744 C CA . ILE A 1 91 ? 20.330 -0.818 -28.128 1.00 98.50 91 ILE A CA 1
ATOM 745 C C . ILE A 1 91 ? 19.672 -0.811 -29.511 1.00 98.50 91 ILE 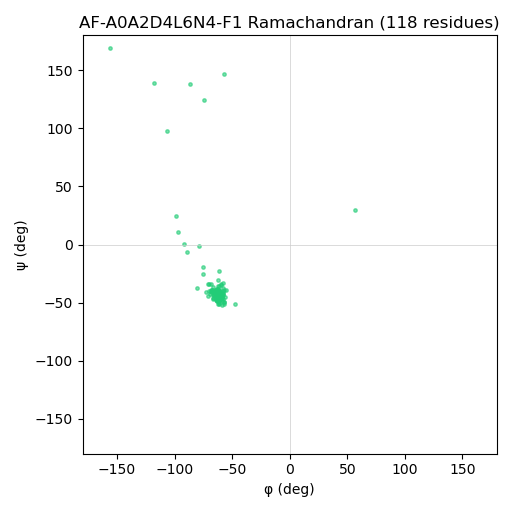A C 1
ATOM 747 O O . ILE A 1 91 ? 20.374 -0.844 -30.527 1.00 98.50 91 ILE A O 1
ATOM 751 N N . GLN A 1 92 ? 18.340 -0.748 -29.568 1.00 98.56 92 GLN A N 1
ATOM 752 C CA . GLN A 1 92 ? 17.612 -0.734 -30.832 1.00 98.56 92 GLN A CA 1
ATOM 753 C C . GLN A 1 92 ? 17.876 0.549 -31.625 1.00 98.56 92 GLN A C 1
ATOM 755 O O . GLN A 1 92 ? 18.138 0.475 -32.825 1.00 98.56 92 GLN A O 1
ATOM 760 N N . ARG A 1 93 ? 17.871 1.713 -30.966 1.00 98.56 93 ARG A N 1
ATOM 761 C CA . ARG A 1 93 ? 18.194 3.003 -31.588 1.00 98.56 93 ARG A CA 1
ATOM 762 C C . ARG A 1 93 ? 19.589 2.981 -32.205 1.00 98.56 93 ARG A C 1
ATOM 764 O O . ARG A 1 93 ? 19.743 3.360 -33.364 1.00 98.56 93 ARG A O 1
ATOM 771 N N . ASN A 1 94 ? 20.586 2.489 -31.468 1.00 98.50 94 ASN A N 1
ATOM 772 C CA . ASN A 1 94 ? 21.953 2.378 -31.968 1.00 98.50 94 ASN A CA 1
ATOM 773 C C . ASN A 1 94 ? 22.046 1.427 -33.173 1.00 98.50 94 ASN A C 1
ATOM 775 O O . ASN A 1 94 ? 22.642 1.775 -34.188 1.00 98.50 94 ASN A O 1
ATOM 779 N N . ARG A 1 95 ? 21.408 0.250 -33.101 1.00 98.38 95 ARG A N 1
ATOM 780 C CA . ARG A 1 95 ? 21.380 -0.714 -34.217 1.00 98.38 95 ARG A CA 1
ATOM 781 C C . ARG A 1 95 ? 20.727 -0.135 -35.468 1.00 98.38 95 ARG A C 1
ATOM 783 O O . ARG A 1 95 ? 21.282 -0.279 -36.552 1.00 98.38 95 ARG A O 1
ATOM 790 N N . ASN A 1 96 ? 19.601 0.558 -35.314 1.00 98.44 96 ASN A N 1
ATOM 791 C CA . ASN A 1 96 ? 18.925 1.233 -36.421 1.00 98.44 96 ASN A CA 1
ATOM 792 C C . ASN A 1 96 ? 19.824 2.303 -37.048 1.00 98.44 96 ASN A C 1
ATOM 794 O O . ASN A 1 96 ? 19.907 2.385 -38.269 1.00 98.44 96 ASN A O 1
ATOM 798 N N . ARG A 1 97 ? 20.544 3.081 -36.228 1.00 98.38 97 ARG A N 1
ATOM 799 C CA . ARG A 1 97 ? 21.466 4.103 -36.731 1.00 98.38 97 ARG A CA 1
ATOM 800 C C . ARG A 1 97 ? 22.645 3.498 -37.492 1.00 98.38 97 ARG A C 1
ATOM 802 O O . ARG A 1 97 ? 23.025 4.022 -38.532 1.00 98.38 97 ARG A O 1
ATOM 809 N N . VAL A 1 98 ? 23.212 2.395 -37.002 1.00 98.44 98 VAL A N 1
ATOM 810 C CA . VAL A 1 98 ? 24.286 1.671 -37.705 1.00 98.44 98 VAL A CA 1
ATOM 811 C C . VAL A 1 98 ? 23.787 1.111 -39.040 1.00 98.44 98 VAL A C 1
ATOM 813 O O . VAL A 1 98 ? 24.480 1.250 -40.044 1.00 98.44 98 VAL A O 1
ATOM 816 N N . LEU A 1 99 ? 22.582 0.530 -39.069 1.00 98.25 99 LEU A N 1
ATOM 817 C CA . LEU A 1 99 ? 21.957 0.030 -40.298 1.00 98.25 99 LEU A CA 1
ATOM 818 C C . LEU A 1 99 ? 21.748 1.156 -41.322 1.00 98.25 99 LEU A C 1
ATOM 820 O O . LEU A 1 99 ? 22.086 1.000 -42.490 1.00 98.25 99 LEU A O 1
ATOM 824 N N . GLU A 1 100 ? 21.236 2.303 -40.878 1.00 98.19 100 GLU A N 1
ATOM 825 C CA . GLU A 1 100 ? 21.025 3.480 -41.725 1.00 98.19 100 GLU A CA 1
ATOM 826 C C . GLU A 1 100 ? 22.341 3.976 -42.342 1.00 98.19 100 GLU A C 1
ATOM 828 O O . GLU A 1 100 ? 22.408 4.210 -43.547 1.00 98.19 100 GLU A O 1
ATOM 833 N N . LEU A 1 101 ? 23.406 4.080 -41.537 1.00 98.00 101 LEU A N 1
ATOM 834 C CA . LEU A 1 101 ? 24.734 4.458 -42.025 1.00 98.00 101 LEU A CA 1
ATOM 835 C C . LEU A 1 101 ? 25.275 3.449 -43.043 1.00 98.00 101 LEU A C 1
ATOM 837 O O . LEU A 1 101 ? 25.841 3.853 -44.055 1.00 98.00 101 LEU A O 1
ATOM 841 N N . HIS A 1 102 ? 25.092 2.151 -42.794 1.00 98.00 102 HIS A N 1
ATOM 842 C CA . HIS A 1 102 ? 25.506 1.102 -43.722 1.00 98.00 102 HIS A CA 1
ATOM 843 C C . HIS A 1 102 ? 24.777 1.217 -45.066 1.00 98.00 102 HIS A C 1
ATOM 845 O O . HIS A 1 102 ? 25.432 1.261 -46.104 1.00 98.00 102 HIS A O 1
ATOM 851 N N . HIS A 1 103 ? 23.448 1.362 -45.041 1.00 98.12 103 HIS A N 1
ATOM 852 C CA . HIS A 1 103 ? 22.640 1.532 -46.249 1.00 98.12 103 H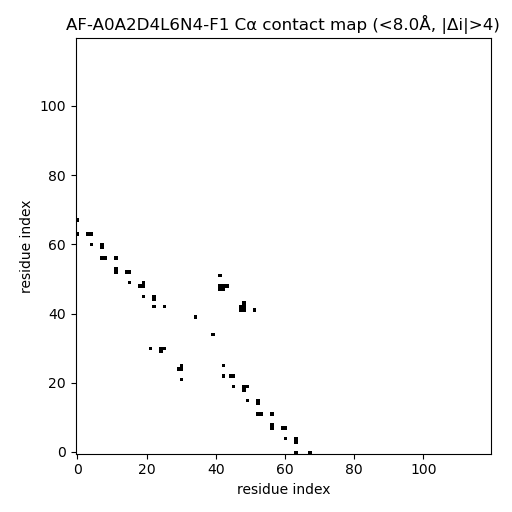IS A CA 1
ATOM 853 C C . HIS A 1 103 ? 23.022 2.799 -47.022 1.00 98.12 103 HIS A C 1
ATOM 855 O O . HIS A 1 103 ? 23.072 2.780 -48.248 1.00 98.12 103 HIS A O 1
ATOM 861 N N . TYR A 1 104 ? 23.317 3.895 -46.318 1.00 98.12 104 TYR A N 1
ATOM 862 C CA . TYR A 1 104 ? 23.768 5.130 -46.953 1.00 98.12 104 TYR A CA 1
ATOM 863 C C . TYR A 1 104 ? 25.116 4.946 -47.659 1.00 98.12 104 TYR A C 1
ATOM 865 O O . TYR A 1 104 ? 25.277 5.379 -48.795 1.00 98.12 104 TYR A O 1
ATOM 873 N N . ILE A 1 105 ? 26.073 4.259 -47.027 1.00 97.44 105 ILE A N 1
ATOM 874 C CA . ILE A 1 105 ? 27.369 3.953 -47.650 1.00 97.44 105 ILE A CA 1
ATOM 875 C C . ILE A 1 105 ? 27.184 3.112 -48.918 1.00 97.44 105 ILE A C 1
ATOM 877 O O . ILE A 1 105 ? 27.804 3.411 -49.938 1.00 97.44 105 ILE A O 1
ATOM 881 N N . ASP A 1 106 ? 26.339 2.083 -48.872 1.00 97.44 106 ASP A N 1
ATOM 882 C CA . ASP A 1 106 ? 26.091 1.214 -50.027 1.00 97.44 106 ASP A CA 1
ATOM 883 C C . ASP A 1 106 ? 25.383 1.960 -51.165 1.00 97.44 106 ASP A C 1
ATOM 885 O O . ASP A 1 106 ? 25.709 1.757 -52.337 1.00 97.44 106 ASP A O 1
ATOM 889 N N . HIS A 1 107 ? 24.470 2.875 -50.827 1.00 97.31 107 HIS A N 1
ATOM 890 C CA . HIS A 1 107 ? 23.829 3.757 -51.797 1.00 97.31 107 HIS A CA 1
ATOM 891 C C . HIS A 1 107 ? 24.854 4.646 -52.511 1.00 97.31 107 HIS A C 1
ATOM 893 O O . HIS A 1 107 ? 24.911 4.620 -53.737 1.00 97.31 107 HIS A O 1
ATOM 899 N N . ILE A 1 108 ? 25.716 5.345 -51.764 1.00 96.38 108 ILE A N 1
ATOM 900 C CA . ILE A 1 108 ? 26.747 6.217 -52.347 1.00 96.38 108 ILE A CA 1
ATOM 901 C C . ILE A 1 108 ? 27.739 5.424 -53.206 1.00 96.38 108 ILE A C 1
ATOM 903 O O . ILE A 1 108 ? 28.117 5.880 -54.280 1.00 96.38 108 ILE A O 1
ATOM 907 N N . ARG A 1 109 ? 28.150 4.224 -52.776 1.00 95.25 109 ARG A N 1
ATOM 908 C CA . ARG A 1 109 ? 29.009 3.345 -53.592 1.00 95.25 109 ARG A CA 1
ATOM 909 C C . ARG A 1 109 ? 28.344 2.967 -54.911 1.00 95.25 109 ARG A C 1
ATOM 911 O O . ARG A 1 109 ? 28.972 3.080 -55.953 1.00 95.25 109 ARG A O 1
ATOM 918 N N . SER A 1 110 ? 27.068 2.594 -54.862 1.00 94.75 110 SER A N 1
ATOM 919 C CA . SER A 1 110 ? 26.302 2.252 -56.064 1.00 94.75 110 SER A CA 1
ATOM 920 C C . SER A 1 110 ? 26.164 3.449 -57.011 1.00 94.75 110 SER A C 1
ATOM 922 O O . SER A 1 110 ? 26.218 3.283 -58.225 1.00 94.75 110 SER A O 1
ATOM 924 N N . GLU A 1 111 ? 25.982 4.663 -56.480 1.00 94.81 111 GLU A N 1
ATOM 925 C CA . GLU A 1 111 ? 25.952 5.883 -57.296 1.00 94.81 111 GLU A CA 1
ATOM 926 C C . GLU A 1 111 ? 27.299 6.167 -57.969 1.00 94.81 111 GLU A C 1
ATOM 928 O O . GLU A 1 111 ? 27.310 6.515 -59.147 1.00 94.81 111 GLU A O 1
ATOM 933 N N . LEU A 1 112 ? 28.419 5.975 -57.264 1.00 93.12 112 LEU A N 1
ATOM 934 C CA . LEU A 1 112 ? 29.762 6.121 -57.837 1.00 93.12 112 LEU A CA 1
ATOM 935 C C . LEU A 1 112 ? 30.018 5.101 -58.952 1.00 93.12 112 LEU A C 1
ATOM 937 O O . LEU A 1 112 ? 30.400 5.496 -60.050 1.00 93.12 112 LEU A O 1
ATOM 941 N N . ASP A 1 113 ? 29.725 3.821 -58.708 1.00 93.06 113 ASP A N 1
ATOM 942 C CA . ASP A 1 113 ? 29.894 2.762 -59.711 1.00 93.06 113 ASP A CA 1
ATOM 943 C C . ASP A 1 113 ? 29.068 3.054 -60.982 1.00 93.06 113 ASP A C 1
ATOM 945 O O . ASP A 1 113 ? 29.518 2.813 -62.101 1.00 93.06 113 ASP A O 1
ATOM 949 N N . ASN A 1 114 ? 27.865 3.620 -60.830 1.00 89.69 114 ASN A N 1
ATOM 950 C CA . ASN A 1 114 ? 27.025 4.015 -61.963 1.00 89.69 114 ASN A CA 1
ATOM 951 C C . ASN A 1 114 ? 27.599 5.200 -62.759 1.00 89.69 114 ASN A C 1
ATOM 953 O O . ASN A 1 114 ? 27.398 5.258 -63.973 1.00 89.69 114 ASN A O 1
ATOM 957 N N . LEU A 1 115 ? 28.281 6.148 -62.107 1.00 86.56 115 LEU A N 1
ATOM 958 C CA . LEU A 1 115 ? 28.944 7.264 -62.791 1.00 86.56 115 LEU A CA 1
ATOM 959 C C . LEU A 1 115 ? 30.153 6.780 -63.596 1.00 86.56 115 LEU A C 1
ATOM 961 O O . LEU A 1 115 ? 30.288 7.157 -64.757 1.00 86.56 115 LEU A O 1
ATOM 965 N N . ASP A 1 116 ? 30.956 5.880 -63.030 1.00 79.31 116 ASP A N 1
ATOM 966 C CA . ASP A 1 116 ? 32.118 5.299 -63.714 1.00 79.31 116 ASP A CA 1
ATOM 967 C C . ASP A 1 116 ? 31.715 4.502 -64.973 1.00 79.31 116 ASP A C 1
ATOM 969 O O . ASP A 1 116 ? 32.460 4.456 -65.952 1.00 79.31 116 ASP A O 1
ATOM 973 N N . ILE A 1 117 ? 30.517 3.900 -64.979 1.00 73.19 117 ILE A N 1
ATOM 974 C CA . ILE A 1 117 ? 29.943 3.226 -66.158 1.00 73.19 117 ILE A CA 1
ATOM 975 C C . ILE A 1 117 ? 29.511 4.230 -67.237 1.00 73.19 117 ILE A C 1
ATOM 977 O O . ILE A 1 117 ? 29.598 3.920 -68.421 1.00 73.19 117 ILE A O 1
ATOM 981 N N . LEU A 1 118 ? 29.026 5.415 -66.855 1.00 68.06 118 LEU A N 1
ATOM 982 C CA . LEU A 1 118 ? 28.586 6.448 -67.801 1.00 68.06 118 LEU A CA 1
ATOM 983 C C . LEU A 1 118 ? 29.755 7.183 -68.480 1.00 68.06 118 LEU A C 1
ATOM 985 O O . LEU A 1 118 ? 29.545 7.816 -69.515 1.00 68.06 118 LEU A O 1
ATOM 989 N N . GLU A 1 119 ? 30.959 7.120 -67.907 1.00 59.12 119 GLU A N 1
ATOM 990 C CA . GLU A 1 119 ? 32.176 7.729 -68.462 1.00 59.12 119 GLU A CA 1
ATOM 991 C C . GLU A 1 119 ? 32.969 6.805 -69.415 1.00 59.12 119 GLU A C 1
ATOM 993 O O . GLU A 1 119 ? 33.923 7.270 -70.046 1.00 59.12 119 GLU A O 1
ATOM 998 N N . GLN A 1 120 ? 32.577 5.529 -69.557 1.00 51.16 120 GLN A N 1
ATOM 999 C CA . GLN A 1 120 ? 33.163 4.552 -70.496 1.00 51.16 120 GLN A CA 1
ATOM 1000 C C . GLN A 1 120 ? 32.359 4.418 -71.794 1.00 51.16 120 GLN A C 1
ATOM 1002 O O . GLN A 1 120 ? 33.010 4.247 -72.853 1.00 51.16 120 GLN A O 1
#

Solvent-accessible surface area (backbone atoms only — not comparable to full-atom values): 6660 Å² total; per-residue (Å²): 106,69,68,57,53,53,52,49,50,53,48,46,54,53,50,50,53,51,50,52,57,48,39,54,29,50,76,70,70,70,55,89,73,91,68,59,68,79,60,50,65,37,58,75,44,70,66,54,37,51,51,53,52,49,52,51,43,55,54,51,52,51,54,51,51,55,51,49,53,53,50,53,52,52,50,53,50,50,52,51,54,48,52,53,48,52,53,51,53,49,55,50,51,53,51,51,50,53,50,51,54,51,53,50,52,54,50,53,50,53,54,50,56,55,50,61,60,72,76,108

Radius of gyration: 36.14 Å; Cα contacts (8 Å, |Δi|>4): 34; chains: 1; bounding box: 64×18×107 Å

Secondary structure (DSSP, 8-state):
-HHHHHHHHHHHHHHHHHHHHHHHHHHTT---S---HHHHGGGSSHHHHHHHHHHHHHHHHHHHHHHHHHHHHHHHHHHHHHHHHHHHHHHHHHHHHHHHHHHHHHHHHHHHHHHHHHT-

Sequence (120 aa):
MAQCRDLENHHHEKLLETAINTLEKIVKSEYDEEMPDDVRMLFVDKDTIVNAVNASHDIHLLKIDNREDEIITKANNRVYNLIEKVHKDEIQRNRNRVLELHHYIDHIRSELDNLDILEQ